Protein AF-A0A739UGH8-F1 (afdb_monomer)

Organism: Salmonella derby (NCBI:txid28144)

Nearest PDB structures (foldseek):
  6zoj-assembly1_V  TM=3.284E-01  e=9.517E+00  Homo sapiens
  8g61-assembly1_SV  TM=2.889E-01  e=8.263E+00  Homo sapiens

Solvent-accessible surface area (backbone atoms only — not comparable to full-atom values): 4196 Å² total; per-residue (Å²): 130,93,68,93,74,81,89,56,66,64,63,39,77,43,84,50,83,56,66,92,76,53,80,91,55,88,77,76,81,90,62,93,45,72,44,77,46,83,38,73,69,60,70,66,60,54,50,52,53,52,50,54,50,51,53,56,49,51,71,73,76,107

pLDDT: mean 87.5, std 14.54, range [43.53, 97.94]

Structure (mmCIF, N/CA/C/O backbone):
data_AF-A0A739UGH8-F1
#
_entry.id   AF-A0A739UGH8-F1
#
loop_
_atom_site.group_PDB
_atom_site.id
_atom_site.type_symbol
_atom_site.label_atom_id
_atom_site.label_alt_id
_atom_site.label_comp_id
_atom_site.label_asym_id
_atom_site.label_entity_id
_atom_site.label_seq_id
_atom_site.pdbx_PDB_ins_code
_atom_site.Cartn_x
_atom_site.Cartn_y
_atom_site.Cartn_z
_atom_site.occupancy
_atom_site.B_iso_or_equiv
_atom_site.auth_seq_id
_atom_site.auth_comp_id
_atom_site.auth_asym_id
_atom_site.auth_atom_id
_atom_site.pdbx_PDB_model_num
ATOM 1 N N . SER A 1 1 ? -9.540 10.970 -2.888 1.00 43.53 1 SER A N 1
ATOM 2 C CA . SER A 1 1 ? -8.778 10.862 -4.153 1.00 43.53 1 SER A CA 1
ATOM 3 C C . SER A 1 1 ? -7.703 9.809 -3.978 1.00 43.53 1 SER A C 1
ATOM 5 O O . SER A 1 1 ? -6.988 9.881 -2.995 1.00 43.53 1 SER A O 1
ATOM 7 N N . MET A 1 2 ? -7.571 8.833 -4.881 1.00 44.56 2 MET A N 1
ATOM 8 C CA . MET A 1 2 ? -6.410 7.928 -4.866 1.00 44.56 2 MET A CA 1
ATOM 9 C C . MET A 1 2 ? -5.196 8.682 -5.417 1.00 44.56 2 MET A C 1
ATOM 11 O O . MET A 1 2 ? -5.049 8.838 -6.629 1.00 44.56 2 MET A O 1
ATOM 15 N N . GLY A 1 3 ? -4.370 9.222 -4.522 1.00 53.91 3 GLY A N 1
ATOM 16 C CA . GLY A 1 3 ? -3.088 9.814 -4.883 1.00 53.91 3 GLY A CA 1
ATOM 17 C C . GLY A 1 3 ? -2.070 8.717 -5.189 1.00 53.91 3 GLY A C 1
ATOM 18 O O . GLY A 1 3 ? -1.865 7.819 -4.388 1.00 53.91 3 GLY A O 1
ATOM 19 N N . PHE A 1 4 ? -1.403 8.787 -6.339 1.00 54.16 4 PHE A N 1
ATOM 20 C CA . PHE A 1 4 ? -0.274 7.903 -6.674 1.00 54.16 4 PHE A CA 1
ATOM 21 C C . PHE A 1 4 ? 1.084 8.454 -6.179 1.00 54.16 4 PHE A C 1
ATOM 23 O O . PHE A 1 4 ? 2.140 7.951 -6.564 1.00 54.16 4 PHE A O 1
ATOM 30 N N . SER A 1 5 ? 1.067 9.504 -5.350 1.00 57.78 5 SER A N 1
ATOM 31 C CA . SER A 1 5 ? 2.258 10.261 -4.946 1.00 57.78 5 SER A CA 1
ATOM 32 C C . SER A 1 5 ? 2.867 9.777 -3.625 1.00 57.78 5 SER A C 1
ATOM 34 O O . SER A 1 5 ? 2.338 8.884 -2.966 1.00 57.78 5 SER A O 1
ATOM 36 N N . TRP A 1 6 ? 3.985 10.400 -3.253 1.00 56.84 6 TRP A N 1
ATOM 37 C CA . TRP A 1 6 ? 4.678 10.228 -1.982 1.00 56.84 6 TRP A CA 1
ATOM 38 C C . TRP A 1 6 ? 4.740 11.558 -1.217 1.00 56.84 6 TRP A C 1
ATOM 40 O O . TRP A 1 6 ? 4.872 12.614 -1.834 1.00 56.84 6 TRP A O 1
ATOM 50 N N . GLY A 1 7 ? 4.688 11.514 0.119 1.00 57.25 7 GLY A N 1
ATOM 51 C CA . GLY A 1 7 ? 5.013 12.653 0.996 1.00 57.25 7 GLY A CA 1
ATOM 52 C C . GLY A 1 7 ? 3.864 13.610 1.336 1.00 57.25 7 GLY A C 1
ATOM 53 O O . GLY A 1 7 ? 4.126 14.711 1.813 1.00 57.25 7 GLY A O 1
ATOM 54 N N . GLY A 1 8 ? 2.611 13.217 1.085 1.00 66.62 8 GLY A N 1
ATOM 55 C CA . GLY A 1 8 ? 1.433 13.940 1.573 1.00 66.62 8 GLY A CA 1
ATOM 56 C C . GLY A 1 8 ? 1.153 13.669 3.055 1.00 66.62 8 GLY A C 1
ATOM 57 O O . GLY A 1 8 ? 1.680 12.720 3.627 1.00 66.62 8 GLY A O 1
ATOM 58 N N . TYR A 1 9 ? 0.305 14.504 3.663 1.00 74.06 9 TYR A N 1
ATOM 59 C CA . TYR A 1 9 ? -0.244 14.259 5.005 1.00 74.06 9 TYR A CA 1
ATOM 60 C C . TYR A 1 9 ? -1.126 12.998 5.048 1.00 74.06 9 TYR A C 1
ATOM 62 O O . TYR A 1 9 ? -1.226 12.366 6.090 1.00 74.06 9 TYR A O 1
ATOM 70 N N . GLU A 1 10 ? -1.744 12.644 3.920 1.00 86.56 10 GLU A N 1
ATOM 71 C CA . GLU A 1 10 ? -2.687 11.533 3.802 1.00 86.56 10 GLU A CA 1
ATOM 72 C C . GLU A 1 10 ? -1.973 10.196 3.561 1.0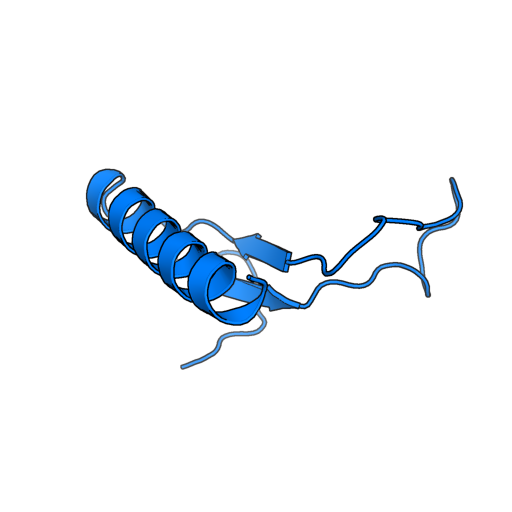0 86.56 10 GLU A C 1
ATOM 74 O O . GLU A 1 10 ? -1.044 10.100 2.747 1.00 86.56 10 GLU A O 1
ATOM 79 N N . SER A 1 11 ? -2.461 9.154 4.227 1.00 92.19 11 SER A N 1
ATOM 80 C CA . SER A 1 11 ? -2.059 7.771 4.014 1.00 92.19 11 SER A CA 1
ATOM 81 C C . SER A 1 11 ? -2.536 7.249 2.655 1.00 92.19 11 SER A C 1
ATOM 83 O O . SER A 1 11 ? -3.648 7.525 2.202 1.00 92.19 11 SER A O 1
ATOM 85 N N . LEU A 1 12 ? -1.686 6.467 1.984 1.00 91.88 12 LEU A N 1
ATOM 86 C CA . LEU A 1 12 ? -1.971 5.869 0.677 1.00 91.88 12 LEU A CA 1
ATOM 87 C C . LEU A 1 12 ? -1.565 4.396 0.661 1.00 91.88 12 LEU A C 1
ATOM 89 O O . LEU A 1 12 ? -0.512 4.019 1.175 1.00 91.88 12 LEU A O 1
ATOM 93 N N . ILE A 1 13 ? -2.363 3.571 -0.011 1.00 93.25 13 ILE A N 1
ATOM 94 C CA . ILE A 1 13 ? -2.071 2.157 -0.244 1.00 93.25 13 ILE A CA 1
ATOM 95 C C . ILE A 1 13 ? -2.298 1.823 -1.717 1.00 93.25 13 ILE A C 1
ATOM 97 O O . ILE A 1 13 ? -3.322 2.192 -2.292 1.00 93.25 13 ILE A O 1
ATOM 101 N N . ILE A 1 14 ? -1.332 1.152 -2.349 1.00 92.38 14 ILE A N 1
ATOM 102 C CA . ILE A 1 14 ? -1.425 0.744 -3.759 1.00 92.38 14 ILE A CA 1
ATOM 103 C C . ILE A 1 14 ? -0.882 -0.675 -3.978 1.00 92.38 14 ILE A C 1
ATOM 105 O O . ILE A 1 14 ? -0.007 -1.108 -3.221 1.00 92.38 14 ILE A O 1
ATOM 109 N N . PRO A 1 15 ? -1.327 -1.387 -5.032 1.00 93.12 15 PRO A N 1
ATOM 110 C CA . PRO A 1 15 ? -0.641 -2.579 -5.520 1.00 93.12 15 PRO A CA 1
ATOM 111 C C . PRO A 1 15 ? 0.828 -2.291 -5.825 1.00 93.12 15 PRO A C 1
ATOM 113 O O . PRO A 1 15 ? 1.172 -1.214 -6.319 1.00 93.12 15 PRO A O 1
ATOM 116 N N . PHE A 1 16 ? 1.693 -3.258 -5.535 1.00 93.56 16 PHE A N 1
ATOM 117 C CA . PHE A 1 16 ? 3.125 -3.120 -5.738 1.00 93.56 16 PHE A CA 1
ATOM 118 C C . PHE A 1 16 ? 3.703 -4.299 -6.504 1.00 93.56 16 PHE A C 1
ATOM 120 O O . PHE A 1 16 ? 3.536 -5.453 -6.119 1.00 93.56 16 PHE A O 1
ATOM 127 N N . ASP A 1 17 ? 4.448 -3.970 -7.551 1.00 93.50 17 ASP A N 1
ATOM 128 C CA . ASP A 1 17 ? 5.275 -4.905 -8.291 1.00 93.50 17 ASP A CA 1
ATOM 129 C C . ASP A 1 17 ? 6.605 -4.218 -8.623 1.00 93.50 17 ASP A C 1
ATOM 131 O O . ASP A 1 17 ? 6.633 -3.077 -9.094 1.00 93.50 17 ASP A O 1
ATOM 135 N N . CYS A 1 18 ? 7.716 -4.889 -8.319 1.00 93.94 18 CYS A N 1
ATOM 136 C CA . CYS A 1 18 ? 9.058 -4.424 -8.669 1.00 93.94 18 CYS A CA 1
ATOM 137 C C . CYS A 1 18 ? 9.796 -5.353 -9.630 1.00 93.94 18 CYS A C 1
ATOM 139 O O . CYS A 1 18 ? 10.985 -5.145 -9.878 1.00 93.94 18 CYS A O 1
ATOM 141 N N . THR A 1 19 ? 9.098 -6.342 -10.192 1.00 94.00 19 THR A N 1
ATOM 142 C CA . THR A 1 19 ? 9.658 -7.338 -11.113 1.00 94.00 19 THR A CA 1
ATOM 143 C C . THR A 1 19 ? 10.414 -6.683 -12.271 1.00 94.00 19 THR A C 1
ATOM 145 O O . THR A 1 19 ? 11.488 -7.147 -12.634 1.00 94.00 19 THR A O 1
ATOM 148 N N . GLU A 1 20 ? 9.913 -5.564 -12.806 1.00 93.81 20 GLU A N 1
ATOM 149 C CA . GLU A 1 20 ? 10.515 -4.887 -13.963 1.00 93.81 20 GLU A CA 1
ATOM 150 C C . GLU A 1 20 ? 11.847 -4.171 -13.677 1.00 93.81 20 GLU A C 1
ATOM 152 O O . GLU A 1 20 ? 12.629 -3.957 -14.602 1.00 93.81 20 GLU A O 1
ATOM 157 N N . TYR A 1 21 ? 12.122 -3.771 -12.430 1.00 93.06 21 TYR A N 1
ATOM 158 C CA . TYR A 1 21 ? 13.270 -2.902 -12.113 1.00 93.06 21 TYR A CA 1
ATOM 159 C C . TYR A 1 21 ? 14.172 -3.412 -10.985 1.00 93.06 21 TYR A C 1
ATOM 161 O O . TYR A 1 21 ? 15.227 -2.828 -10.725 1.00 93.06 21 TYR A O 1
ATOM 169 N N . ARG A 1 22 ? 13.805 -4.499 -10.301 1.00 93.88 22 ARG A N 1
ATOM 170 C CA . ARG A 1 22 ? 14.656 -5.122 -9.285 1.00 93.88 22 ARG A CA 1
ATOM 171 C C . ARG A 1 22 ? 15.758 -5.947 -9.951 1.00 93.88 22 ARG A C 1
ATOM 173 O O . ARG A 1 22 ? 15.485 -6.917 -10.643 1.00 93.88 22 ARG A O 1
ATOM 180 N N . THR A 1 23 ? 17.016 -5.596 -9.689 1.00 95.56 23 THR A N 1
ATOM 181 C CA . THR A 1 23 ? 18.184 -6.258 -10.304 1.00 95.56 23 THR A CA 1
ATOM 182 C C . THR A 1 23 ? 18.990 -7.133 -9.342 1.00 95.56 23 THR A C 1
ATOM 184 O O . THR A 1 23 ? 19.691 -8.036 -9.785 1.00 95.56 23 THR A O 1
ATOM 187 N N . ALA A 1 24 ? 18.912 -6.886 -8.030 1.00 96.25 24 ALA A N 1
ATOM 188 C CA . ALA A 1 24 ? 19.748 -7.571 -7.038 1.00 96.25 24 ALA A CA 1
ATOM 189 C C . ALA A 1 24 ? 19.323 -9.025 -6.765 1.00 96.25 24 ALA A C 1
ATOM 191 O O . ALA A 1 24 ? 20.165 -9.877 -6.501 1.00 96.25 24 ALA A O 1
ATOM 192 N N . THR A 1 25 ? 18.018 -9.302 -6.799 1.00 95.75 25 THR A N 1
ATOM 193 C CA . THR A 1 25 ? 17.441 -10.639 -6.609 1.00 95.75 25 THR A CA 1
ATOM 194 C C . THR A 1 25 ? 16.153 -10.749 -7.409 1.00 95.75 25 THR A C 1
ATOM 196 O O . THR A 1 25 ? 15.497 -9.734 -7.648 1.00 95.75 25 THR A O 1
ATOM 199 N N . GLU A 1 26 ? 15.748 -11.974 -7.735 1.00 95.25 26 GLU A N 1
ATOM 200 C CA . GLU A 1 26 ? 14.409 -12.234 -8.263 1.00 95.25 26 GLU A CA 1
ATOM 201 C C . GLU A 1 26 ? 13.341 -11.759 -7.266 1.00 95.25 26 GLU A C 1
ATOM 203 O O . GLU A 1 26 ? 13.490 -11.898 -6.043 1.00 95.25 26 GLU A O 1
ATOM 208 N N . TRP A 1 27 ? 12.284 -11.143 -7.791 1.00 95.00 27 TRP A N 1
ATOM 209 C CA . TRP A 1 27 ? 11.122 -10.746 -7.011 1.00 95.00 27 TRP A CA 1
ATOM 210 C C . TRP A 1 27 ? 10.108 -11.892 -6.99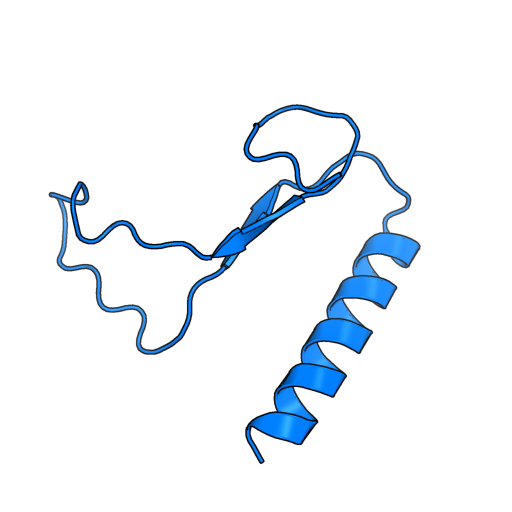8 1.00 95.00 27 TRP A C 1
ATOM 212 O O . TRP A 1 27 ? 9.413 -12.119 -7.980 1.00 95.00 27 TRP A O 1
ATOM 222 N N . ASN A 1 28 ? 10.029 -12.620 -5.882 1.00 93.88 28 ASN A N 1
ATOM 223 C CA . ASN A 1 28 ? 9.076 -13.716 -5.693 1.00 93.88 28 ASN A CA 1
ATOM 224 C C . ASN A 1 28 ? 8.352 -13.562 -4.340 1.00 93.88 28 ASN A C 1
ATOM 226 O O . ASN A 1 28 ? 8.754 -14.182 -3.354 1.00 93.88 28 ASN A O 1
ATOM 230 N N . PRO A 1 29 ? 7.323 -12.698 -4.253 1.00 92.25 29 PRO A N 1
ATOM 231 C CA . PRO A 1 29 ? 6.670 -12.361 -2.986 1.00 92.25 29 PRO A CA 1
ATOM 232 C C . PRO A 1 29 ? 5.765 -13.473 -2.429 1.00 92.25 29 PRO A C 1
ATOM 234 O O . PRO A 1 29 ? 5.268 -13.340 -1.315 1.00 92.25 29 PRO A O 1
ATOM 237 N N . GLY A 1 30 ? 5.512 -14.554 -3.180 1.00 92.62 30 GLY A N 1
ATOM 238 C CA . GLY A 1 30 ? 4.620 -15.641 -2.752 1.00 92.62 30 GLY A CA 1
ATOM 239 C C . GLY A 1 30 ? 3.138 -15.251 -2.639 1.00 92.62 30 GLY A C 1
ATOM 240 O O . GLY A 1 30 ? 2.342 -16.038 -2.134 1.00 92.62 30 GLY A O 1
ATOM 241 N N . GLY A 1 31 ? 2.756 -14.056 -3.102 1.00 89.38 31 GLY A N 1
ATOM 242 C CA . GLY A 1 31 ? 1.397 -13.528 -3.015 1.00 89.38 31 GLY A CA 1
ATOM 243 C C . GLY A 1 31 ? 1.280 -12.084 -3.510 1.00 89.38 31 GLY A C 1
ATOM 244 O O . GLY A 1 31 ? 2.217 -11.523 -4.083 1.00 89.38 31 GLY A O 1
ATOM 245 N N . LEU A 1 32 ? 0.111 -11.478 -3.286 1.00 90.62 32 LEU A N 1
ATOM 246 C CA . LEU A 1 32 ? -0.129 -10.068 -3.599 1.00 90.62 32 LEU A CA 1
ATOM 247 C C . LEU A 1 32 ? 0.731 -9.172 -2.703 1.00 90.62 32 LEU A C 1
ATOM 249 O O . LEU A 1 32 ? 0.826 -9.401 -1.499 1.00 90.62 32 LEU A O 1
ATOM 253 N N . THR A 1 33 ? 1.323 -8.125 -3.281 1.00 94.12 33 THR A N 1
ATOM 254 C CA . THR A 1 33 ? 2.081 -7.126 -2.518 1.00 94.12 33 THR A CA 1
ATOM 255 C C . THR A 1 33 ? 1.391 -5.769 -2.576 1.00 94.12 33 THR A C 1
ATOM 257 O O . THR A 1 33 ? 0.917 -5.339 -3.629 1.00 94.12 33 THR A O 1
ATOM 260 N N . LEU A 1 34 ? 1.360 -5.083 -1.435 1.00 93.56 34 LEU A N 1
ATOM 261 C CA . LEU A 1 34 ? 0.860 -3.720 -1.293 1.00 93.56 34 LEU A CA 1
ATOM 262 C C . LEU A 1 34 ? 1.987 -2.816 -0.792 1.00 93.56 34 LEU A C 1
ATOM 264 O O . LEU A 1 34 ? 2.817 -3.228 0.019 1.00 93.56 34 LEU A O 1
ATOM 268 N N . ARG A 1 35 ? 2.005 -1.572 -1.262 1.00 93.56 35 ARG A N 1
ATOM 269 C CA . ARG A 1 35 ? 2.905 -0.518 -0.791 1.00 93.56 35 ARG A CA 1
ATOM 270 C C . ARG A 1 35 ? 2.097 0.494 -0.005 1.00 93.56 35 ARG A C 1
ATOM 272 O O . ARG A 1 35 ? 1.156 1.073 -0.545 1.00 93.56 35 ARG A O 1
ATOM 279 N N . LEU A 1 36 ? 2.501 0.718 1.239 1.00 93.31 36 LEU A N 1
ATOM 280 C CA . LEU A 1 36 ? 1.877 1.683 2.128 1.00 93.31 36 LEU A CA 1
ATOM 281 C C . LEU A 1 36 ? 2.764 2.922 2.245 1.00 93.31 36 LEU A C 1
ATOM 283 O O . LEU A 1 36 ? 3.964 2.829 2.505 1.00 93.31 36 LEU A O 1
ATOM 287 N N . GLN A 1 37 ? 2.147 4.078 2.065 1.00 92.94 37 GLN A N 1
ATOM 288 C CA . GLN A 1 37 ? 2.638 5.376 2.494 1.00 92.94 37 GLN A CA 1
ATOM 289 C C . GLN A 1 37 ? 1.841 5.734 3.742 1.00 92.94 37 GLN A C 1
ATOM 291 O O . GLN A 1 37 ? 0.639 5.958 3.640 1.00 92.94 37 GLN A O 1
ATOM 296 N N . ILE A 1 38 ? 2.496 5.795 4.896 1.00 92.81 38 ILE A N 1
ATOM 297 C CA . ILE A 1 38 ? 1.830 6.215 6.129 1.00 92.81 38 ILE A CA 1
ATOM 298 C C . ILE A 1 38 ? 1.900 7.738 6.231 1.00 92.81 38 ILE A C 1
ATOM 300 O O . ILE A 1 38 ? 2.984 8.320 6.116 1.00 92.81 38 ILE A O 1
ATOM 304 N N . GLY A 1 39 ? 0.730 8.349 6.373 1.00 90.62 39 GLY A N 1
ATOM 305 C CA . GLY A 1 39 ? 0.523 9.771 6.592 1.00 90.62 39 GLY A CA 1
ATOM 306 C C . GLY A 1 39 ? 0.721 10.166 8.055 1.00 90.62 39 GLY A C 1
ATOM 307 O O . GLY A 1 39 ? 1.493 9.545 8.789 1.00 90.62 39 GLY A O 1
ATOM 308 N N . LEU A 1 40 ? 0.055 11.242 8.467 1.00 93.44 40 LEU A N 1
ATOM 309 C CA . LEU A 1 40 ? 0.134 11.808 9.820 1.00 93.44 40 LEU A CA 1
ATOM 310 C C . LEU A 1 40 ? -1.236 11.816 10.524 1.00 93.44 40 LEU A C 1
ATOM 312 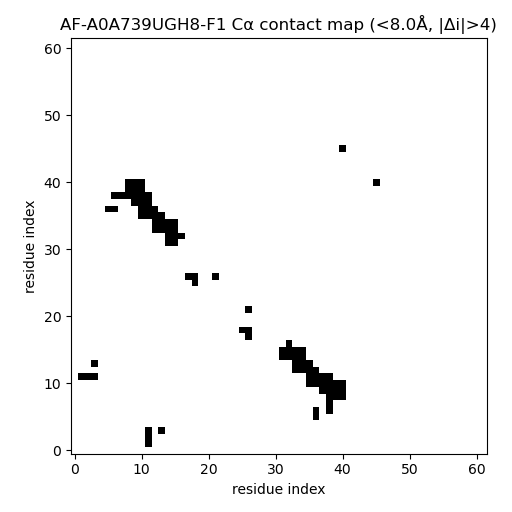O O . LEU A 1 40 ? -1.516 12.696 11.346 1.00 93.44 40 LEU A O 1
ATOM 316 N N . GLU A 1 41 ? -2.104 10.870 10.171 1.00 93.75 41 GLU A N 1
ATOM 317 C CA . GLU A 1 41 ? -3.350 10.597 10.886 1.00 93.75 41 GLU A C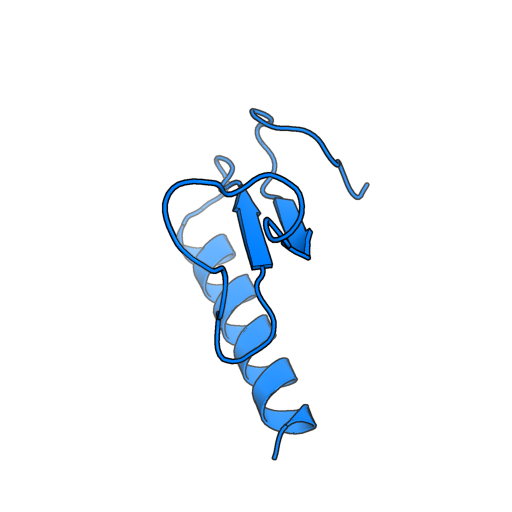A 1
ATOM 318 C C . GLU A 1 41 ? -3.097 10.014 12.289 1.00 93.75 41 GLU A C 1
ATOM 320 O O . GLU A 1 41 ? -1.969 9.661 12.651 1.00 93.75 41 GLU A O 1
ATOM 325 N N . ASP A 1 42 ? -4.156 9.919 13.098 1.00 96.12 42 ASP A N 1
ATOM 326 C CA . ASP A 1 42 ? -4.078 9.258 14.398 1.00 96.12 42 ASP A CA 1
ATOM 327 C C . ASP A 1 42 ? -3.688 7.779 14.234 1.00 96.12 42 ASP A C 1
ATOM 329 O O . ASP A 1 42 ? -4.167 7.065 13.350 1.00 96.12 42 ASP A O 1
ATOM 333 N N . ILE A 1 43 ? -2.788 7.313 15.099 1.00 95.75 43 ILE A N 1
ATOM 334 C CA . ILE A 1 43 ? -2.240 5.958 15.023 1.00 95.75 43 ILE A CA 1
ATOM 335 C C . ILE A 1 43 ? -3.329 4.902 15.247 1.00 95.75 43 ILE A C 1
ATOM 337 O O . ILE A 1 43 ? -3.256 3.826 14.649 1.00 95.75 43 ILE A O 1
ATOM 341 N N . GLU A 1 44 ? -4.310 5.166 16.107 1.00 97.69 44 GLU A N 1
ATOM 342 C CA . GLU A 1 44 ? -5.391 4.218 16.375 1.00 97.69 44 GLU A CA 1
ATOM 343 C C . GLU A 1 44 ? -6.366 4.144 15.201 1.00 97.69 44 GLU A C 1
ATOM 345 O O . GLU A 1 44 ? -6.764 3.040 14.829 1.00 97.69 44 GLU A O 1
ATOM 350 N N . ASP A 1 45 ? -6.649 5.264 14.534 1.00 96.75 45 ASP A N 1
ATOM 351 C CA . ASP A 1 45 ? -7.462 5.267 13.312 1.00 96.75 45 ASP A CA 1
ATOM 352 C C . ASP A 1 45 ? -6.789 4.446 12.198 1.00 96.75 45 ASP A C 1
ATOM 354 O O . ASP A 1 45 ? -7.427 3.597 11.571 1.00 96.75 45 ASP A O 1
ATOM 358 N N . LEU A 1 46 ? -5.474 4.616 12.010 1.00 96.31 46 LEU A N 1
ATOM 359 C CA . LEU A 1 46 ? -4.696 3.843 11.033 1.00 96.31 46 LEU A CA 1
ATOM 360 C C . LEU A 1 46 ? -4.694 2.340 11.336 1.00 96.31 46 LEU A C 1
ATOM 362 O O . LEU A 1 46 ? -4.791 1.515 10.425 1.00 96.31 46 LEU A O 1
ATOM 366 N N . LYS A 1 47 ? -4.571 1.962 12.612 1.00 96.94 47 LYS A N 1
ATOM 367 C CA . LYS A 1 47 ? -4.631 0.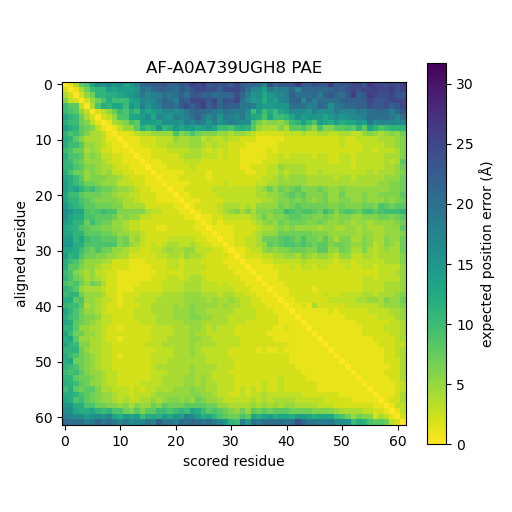553 13.020 1.00 96.94 47 LYS A CA 1
ATOM 3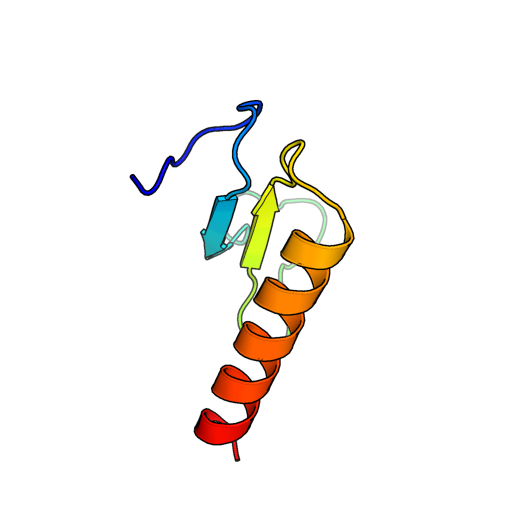68 C C . LYS A 1 47 ? -6.010 -0.038 12.766 1.00 96.94 47 LYS A C 1
ATOM 370 O O . LYS A 1 47 ? -6.083 -1.138 12.224 1.00 96.94 47 LYS A O 1
ATOM 375 N N . CYS A 1 48 ? -7.069 0.669 13.157 1.00 97.94 48 CYS A N 1
ATOM 376 C CA . CYS A 1 48 ? -8.444 0.226 12.955 1.00 97.94 48 CYS A CA 1
ATOM 377 C C . CYS A 1 48 ? -8.724 -0.027 11.469 1.00 97.94 48 CYS A C 1
ATOM 379 O O . CYS A 1 48 ? -9.186 -1.113 11.123 1.00 97.94 48 CYS A O 1
ATOM 381 N N . ASP A 1 49 ? -8.346 0.903 10.588 1.00 96.75 49 ASP A N 1
ATOM 382 C CA . ASP A 1 49 ? -8.576 0.757 9.145 1.00 96.75 49 ASP A CA 1
ATOM 383 C C . ASP A 1 49 ? -7.843 -0.463 8.553 1.00 96.75 49 ASP A C 1
ATOM 385 O O . ASP A 1 49 ? -8.422 -1.259 7.804 1.00 96.75 49 ASP A O 1
ATOM 389 N N . LEU A 1 50 ? -6.583 -0.687 8.950 1.00 96.19 50 LEU A N 1
ATOM 390 C CA . LEU A 1 50 ? -5.817 -1.856 8.508 1.00 96.19 50 LEU A CA 1
ATOM 391 C C . LEU A 1 50 ? -6.392 -3.174 9.042 1.00 96.19 50 LEU A C 1
ATOM 393 O O . LEU A 1 50 ? -6.458 -4.147 8.288 1.00 96.19 50 LEU A O 1
ATOM 397 N N . ILE A 1 51 ? -6.813 -3.220 10.310 1.00 97.75 51 ILE A N 1
ATOM 398 C CA . ILE A 1 51 ? -7.431 -4.413 10.911 1.00 97.75 51 ILE A CA 1
ATOM 399 C C . ILE A 1 51 ? -8.690 -4.789 10.134 1.00 97.75 51 ILE A C 1
ATOM 401 O O . ILE A 1 51 ? -8.788 -5.917 9.651 1.00 97.75 51 ILE A O 1
ATOM 405 N N . GLU A 1 52 ? -9.606 -3.843 9.930 1.00 97.50 52 GLU A N 1
ATOM 406 C CA . GLU A 1 52 ? -10.829 -4.100 9.170 1.00 97.50 52 GLU A CA 1
ATOM 407 C C . GLU A 1 52 ? -10.534 -4.517 7.721 1.00 97.50 52 GLU A C 1
ATOM 409 O O . GLU A 1 52 ? -11.202 -5.387 7.155 1.00 97.50 52 GLU A O 1
ATOM 414 N N . GLY A 1 53 ? -9.522 -3.906 7.097 1.00 94.44 53 GLY A N 1
ATOM 415 C CA . GLY A 1 53 ? -9.052 -4.279 5.766 1.00 94.44 53 GLY A CA 1
ATOM 416 C C . GLY A 1 53 ? -8.604 -5.739 5.692 1.00 94.44 53 GLY A C 1
ATOM 417 O O . GLY A 1 53 ? -9.021 -6.466 4.785 1.00 94.44 53 GLY A O 1
ATOM 418 N N . PHE A 1 54 ? -7.800 -6.191 6.656 1.00 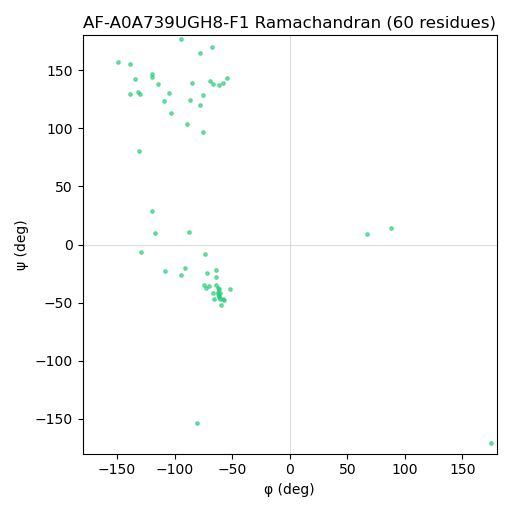93.94 54 PHE A N 1
ATOM 419 C CA . PHE A 1 54 ? -7.344 -7.580 6.723 1.00 93.94 54 PHE A CA 1
ATOM 420 C C . PHE A 1 54 ? -8.464 -8.557 7.083 1.00 93.94 54 PHE A C 1
ATOM 422 O O . PHE A 1 54 ? -8.499 -9.658 6.534 1.00 93.94 54 PHE A O 1
ATOM 429 N N . GLU A 1 55 ? -9.408 -8.176 7.944 1.00 96.69 55 GLU A N 1
ATOM 430 C CA . GLU A 1 55 ? -10.589 -8.995 8.237 1.00 96.69 55 GLU A CA 1
ATOM 431 C C . GLU A 1 55 ? -11.425 -9.240 6.978 1.00 96.69 55 GLU A C 1
ATOM 433 O O . GLU A 1 55 ? -11.750 -10.390 6.668 1.00 96.69 55 GLU A O 1
ATOM 438 N N . ARG A 1 56 ? -11.699 -8.185 6.199 1.00 95.25 56 ARG A N 1
ATOM 439 C CA . ARG A 1 56 ? -12.387 -8.298 4.902 1.00 95.25 56 ARG A CA 1
ATOM 440 C C . ARG A 1 56 ? -11.608 -9.175 3.924 1.00 95.25 56 ARG A C 1
ATOM 442 O O . ARG A 1 56 ? -12.207 -9.999 3.241 1.00 95.25 56 ARG A O 1
ATOM 449 N N . LEU A 1 57 ? -10.284 -9.029 3.866 1.00 91.25 57 LEU A N 1
ATOM 450 C CA . LEU A 1 57 ? -9.436 -9.852 3.002 1.00 91.25 57 LEU A CA 1
ATOM 451 C C . LEU A 1 57 ? -9.519 -11.340 3.376 1.00 91.25 57 LEU A C 1
ATOM 453 O O . LEU A 1 57 ? -9.693 -12.184 2.499 1.00 91.25 57 LEU A O 1
ATOM 457 N N . ASN A 1 58 ? -9.451 -11.660 4.669 1.00 91.50 58 ASN A N 1
ATOM 458 C CA . ASN A 1 58 ? -9.539 -13.035 5.159 1.00 91.50 58 ASN A CA 1
ATOM 459 C C . ASN A 1 58 ? -10.888 -13.683 4.822 1.00 91.50 58 ASN A C 1
ATOM 461 O O . ASN A 1 58 ? -10.919 -14.845 4.440 1.00 91.50 58 ASN A O 1
ATOM 465 N N . GLN A 1 59 ? -11.993 -12.935 4.880 1.00 93.31 59 GLN A N 1
ATOM 466 C CA . GLN A 1 59 ? -13.316 -13.448 4.496 1.00 93.31 59 GLN A CA 1
ATOM 467 C C . GLN A 1 59 ? -13.438 -13.823 3.013 1.00 93.31 59 GLN A C 1
ATOM 469 O O . GLN A 1 59 ? -14.333 -14.581 2.657 1.00 93.31 59 GLN A O 1
ATOM 474 N N . VAL A 1 60 ? -12.585 -13.267 2.149 1.00 85.62 60 VAL A N 1
ATOM 475 C CA . VAL A 1 60 ? -12.607 -13.520 0.699 1.00 85.62 60 VAL A CA 1
ATOM 476 C C . VAL A 1 60 ? -11.636 -14.637 0.299 1.00 85.62 60 VAL A C 1
ATOM 478 O O . VAL A 1 60 ? -11.836 -15.278 -0.730 1.00 85.62 60 VAL A O 1
ATOM 481 N N . ILE A 1 61 ? -10.573 -14.852 1.079 1.00 76.00 61 ILE A N 1
ATOM 482 C CA . ILE A 1 61 ? -9.533 -15.856 0.795 1.00 76.00 61 ILE A CA 1
ATOM 483 C C . ILE A 1 61 ? -9.847 -17.220 1.448 1.00 76.00 61 ILE A C 1
ATOM 485 O O . ILE A 1 61 ? -9.311 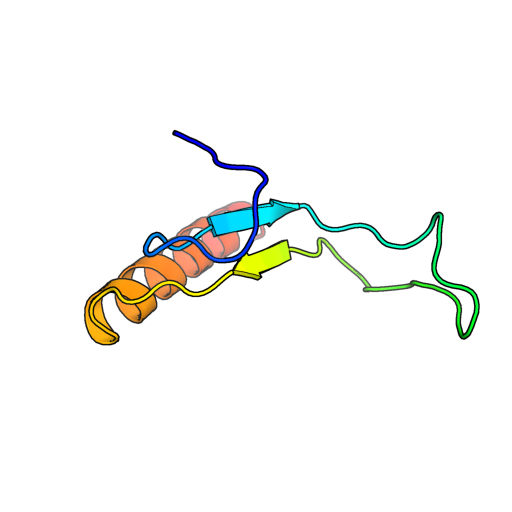-18.236 1.003 1.00 76.00 61 ILE A O 1
ATOM 489 N N . CYS A 1 62 ? -10.708 -17.259 2.472 1.00 52.66 62 CYS A N 1
ATOM 490 C CA . CYS A 1 62 ? -11.250 -18.486 3.072 1.00 52.66 62 CYS A CA 1
ATOM 491 C C . CYS A 1 62 ? -12.460 -19.034 2.301 1.00 52.66 62 CYS A C 1
ATOM 493 O O . CYS A 1 62 ? -12.569 -20.279 2.226 1.00 52.66 62 CYS A O 1
#

Mean predicted aligned error: 5.84 Å

InterPro domains:
  IPR006233 Cystathionine beta-lyase, bacterial [PTHR43500] (1-60)
  IPR015422 Pyridoxal phosphate-dependent transferase, small domain [G3DSA:3.90.1150.10] (1-60)
  IPR015424 P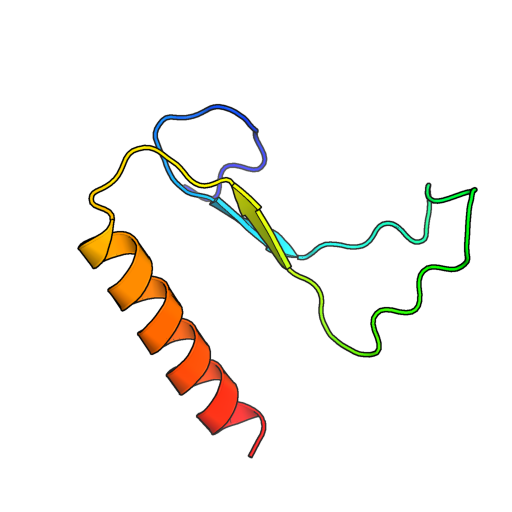yridoxal phosphate-dependent transferase [SSF53383] (2-56)

Foldseek 3Di:
DQDPDADDLDKHKDWDDCQVPDDPDHDDPVDTDMDIHDHNDDPVVVVVVVVVVVVVVVVVVD

Radius of gyration: 14.22 Å; Cα contacts (8 Å, |Δi|>4): 46; chains: 1; bounding box: 33×33×30 Å

Secondary structure (DSSP, 8-state):
-----SS-SS-EEEE---TTT--SS----SS--EEEE--SS-HHHHHHHHHHHHHHHHHHH-

Sequence (62 aa):
SMGFSWGGYESLIIPFDCTEYRTATEWNPGGLTLRLQIGLEDIEDLKCDLIEGFERLNQVIC